Protein AF-0000000084448502 (afdb_homodimer)

Structure (mmCIF, N/CA/C/O backbone):
data_AF-0000000084448502-model_v1
#
loop_
_entity.id
_entity.type
_entity.pdbx_description
1 polymer 'Ribbon-helix-helix protein CopG domain-containing protein'
#
loop_
_atom_site.group_PDB
_atom_site.id
_atom_site.type_symbol
_atom_site.label_atom_id
_atom_site.label_alt_id
_atom_site.label_comp_id
_atom_site.label_asym_id
_atom_site.label_entity_id
_atom_site.label_seq_id
_atom_site.pdbx_PDB_ins_code
_atom_site.Cartn_x
_atom_site.Cartn_y
_atom_site.Cartn_z
_atom_site.occupancy
_atom_site.B_iso_or_equiv
_atom_site.auth_seq_id
_atom_site.auth_comp_id
_atom_site.auth_asym_id
_atom_site.auth_atom_id
_atom_site.pdbx_PDB_model_num
ATOM 1 N N . MET A 1 1 ? -9.57 11.086 -8.094 1 92 1 MET A N 1
ATOM 2 C CA . MET A 1 1 ? -8.352 10.297 -7.949 1 92 1 MET A CA 1
ATOM 3 C C . MET A 1 1 ? 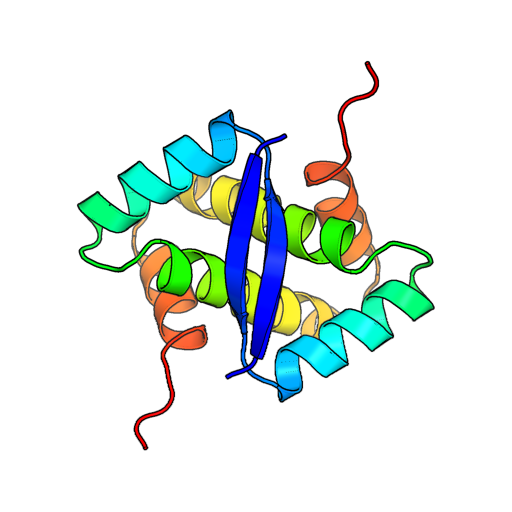-7.156 11.031 -8.539 1 92 1 MET A C 1
ATOM 5 O O . MET A 1 1 ? -7.316 11.875 -9.422 1 92 1 MET A O 1
ATOM 9 N N . VAL A 1 2 ? -5.934 10.797 -7.934 1 94.44 2 VAL A N 1
ATOM 10 C CA . VAL A 1 2 ? -4.691 11.375 -8.43 1 94.44 2 VAL A CA 1
ATOM 11 C C . VAL A 1 2 ? -3.752 10.258 -8.891 1 94.44 2 VAL A C 1
ATOM 13 O O . VAL A 1 2 ? -3.607 9.242 -8.211 1 94.44 2 VAL A O 1
ATOM 16 N N . MET A 1 3 ? -3.221 10.445 -10.07 1 95.5 3 MET A N 1
ATOM 17 C CA . MET A 1 3 ? -2.279 9.469 -10.625 1 95.5 3 MET A CA 1
ATOM 18 C C . MET A 1 3 ? -0.861 9.75 -10.133 1 95.5 3 MET A C 1
ATOM 20 O O . MET A 1 3 ? -0.407 10.898 -10.164 1 95.5 3 MET A O 1
ATOM 24 N N . ARG A 1 4 ? -0.164 8.812 -9.734 1 95.44 4 ARG A N 1
ATOM 25 C CA . ARG A 1 4 ? 1.219 8.906 -9.273 1 95.44 4 ARG A CA 1
ATOM 26 C C . ARG A 1 4 ? 2.076 7.805 -9.883 1 95.44 4 ARG A C 1
ATOM 28 O O . ARG A 1 4 ? 1.583 6.703 -10.141 1 95.44 4 ARG A O 1
ATOM 35 N N . SER A 1 5 ? 3.33 8.102 -10 1 96.44 5 SER A N 1
ATOM 36 C CA . SER A 1 5 ? 4.324 7.094 -10.352 1 96.44 5 SER A CA 1
ATOM 37 C C . SER A 1 5 ? 4.992 6.52 -9.102 1 96.44 5 SER A C 1
ATOM 39 O O . SER A 1 5 ? 5.48 7.27 -8.258 1 96.44 5 SER A O 1
ATOM 41 N N . VAL A 1 6 ? 4.938 5.23 -9.07 1 95.5 6 VAL A N 1
ATOM 42 C CA . VAL A 1 6 ? 5.551 4.574 -7.918 1 95.5 6 VAL A CA 1
ATOM 43 C C . VAL A 1 6 ? 6.512 3.49 -8.391 1 95.5 6 VAL A C 1
ATOM 45 O O . VAL A 1 6 ? 6.238 2.795 -9.375 1 95.5 6 VAL A O 1
ATOM 48 N N . TYR A 1 7 ? 7.613 3.367 -7.645 1 94.88 7 TYR A N 1
ATOM 49 C CA . TYR A 1 7 ? 8.594 2.326 -7.922 1 94.88 7 TYR A CA 1
ATOM 50 C C . TYR A 1 7 ? 8.414 1.141 -6.98 1 94.88 7 TYR A C 1
ATOM 52 O O . TYR A 1 7 ? 8.5 1.291 -5.758 1 94.88 7 TYR A O 1
ATOM 60 N N . LEU A 1 8 ? 8.195 -0.002 -7.551 1 96 8 LEU A N 1
ATOM 61 C CA . LEU A 1 8 ? 8.039 -1.239 -6.793 1 96 8 LEU A CA 1
ATOM 62 C C . LEU A 1 8 ? 9.148 -2.23 -7.129 1 96 8 LEU A C 1
ATOM 64 O O . LEU A 1 8 ? 9.719 -2.178 -8.219 1 96 8 LEU A O 1
ATOM 68 N N . ARG A 1 9 ? 9.461 -3.051 -6.16 1 95.19 9 ARG A N 1
ATOM 69 C CA . ARG A 1 9 ? 10.312 -4.191 -6.473 1 95.19 9 ARG A CA 1
ATOM 70 C C . ARG A 1 9 ? 9.641 -5.121 -7.477 1 95.19 9 ARG A C 1
ATOM 72 O O . ARG A 1 9 ? 8.438 -5.367 -7.391 1 95.19 9 ARG A O 1
ATOM 79 N N . PRO A 1 10 ? 10.469 -5.613 -8.453 1 96.06 10 PRO A N 1
ATOM 80 C CA . PRO A 1 10 ? 9.883 -6.477 -9.484 1 96.06 10 PRO A CA 1
ATOM 81 C C . PRO A 1 10 ? 9.133 -7.672 -8.898 1 96.06 10 PRO A C 1
ATOM 83 O O . PRO A 1 10 ? 8.078 -8.055 -9.406 1 96.06 10 PRO A O 1
ATOM 86 N N . SER A 1 11 ? 9.672 -8.305 -7.84 1 95.44 11 SER A N 1
ATOM 87 C CA . SER A 1 11 ? 9.039 -9.461 -7.215 1 95.44 11 SER A CA 1
ATOM 88 C C . SER A 1 11 ? 7.691 -9.094 -6.605 1 95.44 11 SER A C 1
ATOM 90 O O . SER A 1 11 ? 6.73 -9.859 -6.719 1 95.44 11 SER A O 1
ATOM 92 N N . GLU A 1 12 ? 7.602 -8.008 -6.027 1 96.5 12 GLU A N 1
ATOM 93 C CA . GLU A 1 12 ? 6.352 -7.551 -5.418 1 96.5 12 GLU A CA 1
ATOM 94 C C . GLU A 1 12 ? 5.324 -7.176 -6.484 1 96.5 12 GLU A C 1
ATOM 96 O O . GLU A 1 12 ? 4.133 -7.434 -6.316 1 96.5 12 GLU A O 1
ATOM 101 N N . ASP A 1 13 ? 5.824 -6.523 -7.574 1 96.69 13 ASP A N 1
ATOM 102 C CA . ASP A 1 13 ? 4.926 -6.219 -8.68 1 96.69 13 ASP A CA 1
ATOM 103 C C . ASP A 1 13 ? 4.301 -7.488 -9.25 1 96.69 13 ASP A C 1
ATOM 105 O O . ASP A 1 13 ? 3.111 -7.516 -9.57 1 96.69 13 ASP A O 1
ATOM 109 N N . THR A 1 14 ? 5.105 -8.523 -9.383 1 97.31 14 THR A N 1
ATOM 110 C CA . THR A 1 14 ? 4.633 -9.805 -9.875 1 97.31 14 THR A CA 1
ATOM 111 C C . THR A 1 14 ? 3.625 -10.422 -8.906 1 97.31 14 THR A C 1
ATOM 113 O O . THR A 1 14 ? 2.59 -10.945 -9.328 1 97.31 14 THR A O 1
ATOM 116 N N . GLU A 1 15 ? 3.902 -10.391 -7.652 1 96.69 15 GLU A N 1
ATOM 117 C CA . GLU A 1 15 ? 3.002 -10.93 -6.637 1 96.69 15 GLU A CA 1
ATOM 118 C C . GLU A 1 15 ? 1.671 -10.18 -6.629 1 96.69 15 GLU A C 1
ATOM 120 O O . GLU A 1 15 ? 0.608 -10.797 -6.516 1 96.69 15 GLU A O 1
ATOM 125 N N . LEU A 1 16 ? 1.732 -8.898 -6.742 1 97 16 LEU A N 1
ATOM 126 C CA . LEU A 1 16 ? 0.528 -8.078 -6.812 1 97 16 LEU A CA 1
ATOM 127 C C . LEU A 1 16 ? -0.325 -8.461 -8.016 1 97 16 LEU A C 1
ATOM 129 O O . LEU A 1 16 ? -1.551 -8.547 -7.914 1 97 16 LEU A O 1
ATOM 133 N N . ARG A 1 17 ? 0.34 -8.656 -9.148 1 97.06 17 ARG A N 1
ATOM 134 C CA . ARG A 1 17 ? -0.374 -9.055 -10.359 1 97.06 17 ARG A CA 1
ATOM 135 C C . ARG A 1 17 ? -1.095 -10.383 -10.156 1 97.06 17 ARG A C 1
ATOM 137 O O . ARG A 1 17 ? -2.27 -10.516 -10.508 1 97.06 17 ARG A O 1
ATOM 144 N N . GLN A 1 18 ? -0.435 -11.352 -9.625 1 96.94 18 GLN A N 1
ATOM 145 C CA . GLN A 1 18 ? -1.01 -12.672 -9.391 1 96.94 18 GLN A CA 1
ATOM 146 C C . GLN A 1 18 ? -2.182 -12.602 -8.414 1 96.94 18 GLN A C 1
ATOM 148 O O . GLN A 1 18 ? -3.244 -13.172 -8.672 1 96.94 18 GLN A O 1
ATOM 153 N N . LEU A 1 19 ? -1.966 -11.898 -7.348 1 95.44 19 LEU A N 1
ATOM 154 C CA . LEU A 1 19 ? -3.012 -11.75 -6.344 1 95.44 19 LEU A CA 1
ATOM 155 C C . LEU A 1 19 ? -4.223 -11.023 -6.918 1 95.44 19 LEU A C 1
ATOM 157 O O . LEU A 1 19 ? -5.367 -11.406 -6.648 1 95.44 19 LEU A O 1
ATOM 161 N N . ALA A 1 20 ? -3.979 -9.945 -7.676 1 95.62 20 ALA A N 1
ATOM 162 C CA . ALA A 1 20 ? -5.062 -9.195 -8.312 1 95.62 20 ALA A CA 1
ATOM 163 C C . ALA A 1 20 ? -5.891 -10.102 -9.227 1 95.62 20 ALA A C 1
ATOM 165 O O . ALA A 1 20 ? -7.121 -10.039 -9.211 1 95.62 20 ALA A O 1
ATOM 166 N N . PHE A 1 21 ? -5.227 -10.945 -9.945 1 96.88 21 PHE A N 1
ATOM 167 C CA . PHE A 1 21 ? -5.887 -11.891 -10.844 1 96.88 21 PHE A CA 1
ATOM 168 C C . PHE A 1 21 ? -6.715 -12.898 -10.055 1 96.88 21 PHE A C 1
ATOM 170 O O . PHE A 1 21 ? -7.875 -13.148 -10.391 1 96.88 21 PHE A O 1
ATOM 177 N N . GLU A 1 22 ? -6.145 -13.469 -9.055 1 94.12 22 GLU A N 1
ATOM 178 C CA . GLU A 1 22 ? -6.801 -14.477 -8.227 1 94.12 22 GLU A CA 1
ATOM 179 C C . GLU A 1 22 ? -8.055 -13.906 -7.562 1 94.12 22 GLU A C 1
ATOM 181 O O . GLU A 1 22 ? -9.055 -14.609 -7.406 1 94.12 22 GLU A O 1
ATOM 186 N N . GLU A 1 23 ? -7.996 -12.664 -7.176 1 93.69 23 GLU A N 1
ATOM 187 C CA . GLU A 1 23 ? -9.078 -12.039 -6.426 1 93.69 23 GLU A CA 1
ATOM 188 C C . GLU A 1 23 ? -10.07 -11.344 -7.355 1 93.69 23 GLU A C 1
ATOM 190 O O . GLU A 1 23 ? -11.117 -10.867 -6.914 1 93.69 23 GLU A O 1
ATOM 195 N N . GLY A 1 24 ? -9.773 -11.195 -8.648 1 94.81 24 GLY A N 1
ATOM 196 C CA . GLY A 1 24 ? -10.656 -10.562 -9.617 1 94.81 24 GLY A CA 1
ATOM 197 C C . GLY A 1 24 ? -10.695 -9.055 -9.492 1 94.81 24 GLY A C 1
ATOM 198 O O . GLY A 1 24 ? -11.75 -8.438 -9.648 1 94.81 24 GLY A O 1
ATOM 199 N N . VAL A 1 25 ? -9.625 -8.461 -9.047 1 94.5 25 VAL A N 1
ATOM 200 C CA . VAL A 1 25 ? -9.516 -7.012 -8.93 1 94.5 25 VAL A CA 1
ATOM 201 C C . VAL A 1 25 ? -8.336 -6.512 -9.766 1 94.5 25 VAL A C 1
ATOM 203 O O . VAL A 1 25 ? -7.555 -7.312 -10.289 1 94.5 25 VAL A O 1
ATOM 206 N N . SER A 1 26 ? -8.266 -5.258 -9.984 1 94.56 26 SER A N 1
ATOM 207 C CA . SER A 1 26 ? -7.121 -4.699 -10.688 1 94.56 26 SER A CA 1
ATOM 208 C C . SER A 1 26 ? -5.922 -4.551 -9.766 1 94.56 26 SER A C 1
ATOM 210 O O . SER A 1 26 ? -6.078 -4.438 -8.547 1 94.56 26 SER A O 1
ATOM 212 N N . LYS A 1 27 ? -4.781 -4.559 -10.367 1 94.62 27 LYS A N 1
ATOM 213 C CA . LYS A 1 27 ? -3.57 -4.305 -9.594 1 94.62 27 LYS A CA 1
ATOM 214 C C . LYS A 1 27 ? -3.633 -2.941 -8.906 1 94.62 27 LYS A C 1
ATOM 216 O O . LYS A 1 27 ? -3.205 -2.797 -7.762 1 94.62 27 LYS A O 1
ATOM 221 N N . ASN A 1 28 ? -4.191 -1.968 -9.555 1 94.06 28 ASN A N 1
ATOM 222 C CA . ASN A 1 28 ? -4.352 -0.634 -8.984 1 94.06 28 ASN A CA 1
ATOM 223 C C . ASN A 1 28 ? -5.25 -0.655 -7.758 1 94.06 28 ASN A C 1
ATOM 225 O O . ASN A 1 28 ? -4.973 0.026 -6.77 1 94.06 28 ASN A O 1
ATOM 229 N N . ASP A 1 29 ? -6.324 -1.398 -7.824 1 94.38 29 ASP A N 1
ATOM 230 C CA . ASP A 1 29 ? -7.215 -1.545 -6.68 1 94.38 29 ASP A CA 1
ATOM 231 C C . ASP A 1 29 ? -6.488 -2.176 -5.492 1 94.38 29 ASP A C 1
ATOM 233 O O . ASP A 1 29 ? -6.684 -1.764 -4.348 1 94.38 29 ASP A O 1
ATOM 237 N N . LEU A 1 30 ? -5.664 -3.139 -5.77 1 95.62 30 LEU A N 1
ATOM 238 C CA . LEU A 1 30 ? -4.922 -3.824 -4.719 1 95.62 30 LEU A CA 1
ATOM 239 C C . LEU A 1 30 ? -3.908 -2.889 -4.066 1 95.62 30 LEU A C 1
ATOM 241 O O . LEU A 1 30 ? -3.801 -2.838 -2.84 1 95.62 30 LEU A O 1
ATOM 245 N N . ILE A 1 31 ? -3.172 -2.145 -4.875 1 97 31 ILE A N 1
ATOM 246 C CA . ILE A 1 31 ? -2.184 -1.201 -4.363 1 97 31 ILE A CA 1
ATOM 247 C C . ILE A 1 31 ? -2.877 -0.125 -3.533 1 97 31 ILE A C 1
ATOM 249 O O . ILE A 1 31 ? -2.432 0.201 -2.432 1 97 31 ILE A O 1
ATOM 253 N N . AR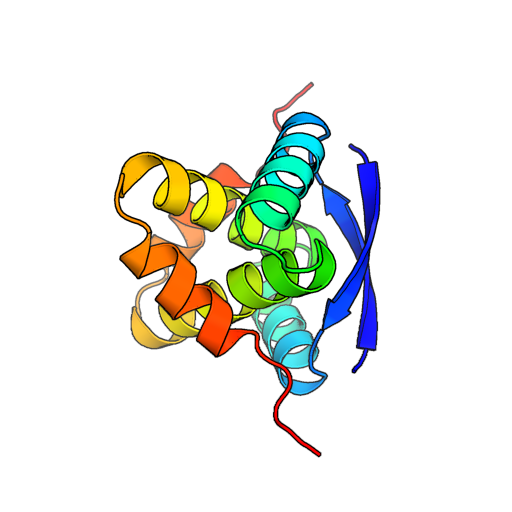G A 1 32 ? -3.984 0.394 -4.059 1 96.69 32 ARG A N 1
ATOM 254 C CA . ARG A 1 32 ? -4.734 1.411 -3.33 1 96.69 32 ARG A CA 1
ATOM 255 C C . ARG A 1 32 ? -5.223 0.875 -1.988 1 96.69 32 ARG A C 1
ATOM 257 O O . ARG A 1 32 ? -5.168 1.575 -0.976 1 96.69 32 ARG A O 1
ATOM 264 N N . SER A 1 33 ? -5.652 -0.35 -1.996 1 97.31 33 SER A N 1
ATOM 265 C CA . SER A 1 33 ? -6.141 -0.965 -0.766 1 97.31 33 SER A CA 1
ATOM 266 C C . SER A 1 33 ? -5.023 -1.115 0.259 1 97.31 33 SER A C 1
ATOM 268 O O . SER A 1 33 ? -5.234 -0.906 1.455 1 97.31 33 SER A O 1
ATOM 270 N N . ALA A 1 34 ? -3.855 -1.546 -0.218 1 97.81 34 ALA A N 1
ATOM 271 C CA . ALA A 1 34 ? -2.695 -1.662 0.663 1 97.81 34 ALA A CA 1
ATOM 272 C C . ALA A 1 34 ? -2.359 -0.32 1.306 1 97.81 34 ALA A C 1
ATOM 274 O O . ALA A 1 34 ? -2.154 -0.24 2.52 1 97.81 34 ALA A O 1
ATOM 275 N N . VAL A 1 35 ? -2.344 0.697 0.525 1 97.81 35 VAL A N 1
ATOM 276 C CA . VAL A 1 35 ? -1.995 2.037 0.982 1 97.81 35 VAL A CA 1
ATOM 277 C C . VAL A 1 35 ? -3.057 2.545 1.955 1 97.81 35 VAL A C 1
ATOM 279 O O . VAL A 1 35 ? -2.732 3.031 3.041 1 97.81 35 VAL A O 1
ATOM 282 N N . SER A 1 36 ? -4.309 2.381 1.592 1 97.5 36 SER A N 1
ATOM 283 C CA . SER A 1 36 ? -5.406 2.828 2.441 1 97.5 36 SER A CA 1
ATOM 284 C C . SER A 1 36 ? -5.391 2.115 3.789 1 97.5 36 SER A C 1
ATOM 286 O O . SER A 1 36 ? -5.578 2.742 4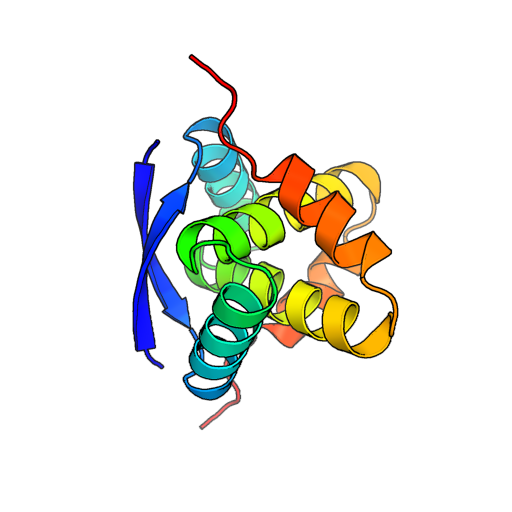.832 1 97.5 36 SER A O 1
ATOM 288 N N . ALA A 1 37 ? -5.18 0.849 3.758 1 97.75 37 ALA A N 1
ATOM 289 C CA . ALA A 1 37 ? -5.164 0.047 4.98 1 97.75 37 ALA A CA 1
ATOM 290 C C . ALA A 1 37 ? -4.004 0.45 5.883 1 97.75 37 ALA A C 1
ATOM 292 O O . ALA A 1 37 ? -4.176 0.609 7.094 1 97.75 37 ALA A O 1
ATOM 293 N N . LYS A 1 38 ? -2.838 0.629 5.32 1 97.31 38 LYS A N 1
ATOM 294 C CA . LYS A 1 38 ? -1.673 0.967 6.133 1 97.31 38 LYS A CA 1
ATOM 295 C C . LYS A 1 38 ? -1.789 2.379 6.699 1 97.31 38 LYS A C 1
ATOM 297 O O . LYS A 1 38 ? -1.396 2.629 7.84 1 97.31 38 LYS A O 1
ATOM 302 N N . LEU A 1 39 ? -2.324 3.328 5.883 1 96.31 39 LEU A N 1
ATOM 303 C CA . LEU A 1 39 ? -2.551 4.672 6.406 1 96.31 39 LEU A CA 1
ATOM 304 C C . LEU A 1 39 ? -3.467 4.633 7.625 1 96.31 39 LEU A C 1
ATOM 306 O O . LEU A 1 39 ? -3.197 5.297 8.625 1 96.31 39 LEU A O 1
ATOM 310 N N . LYS A 1 40 ? -4.496 3.846 7.496 1 95.81 40 LYS A N 1
ATOM 311 C CA . LYS A 1 40 ? -5.406 3.689 8.625 1 95.81 40 LYS A CA 1
ATOM 312 C C . LYS A 1 40 ? -4.688 3.104 9.836 1 95.81 40 LYS A C 1
ATOM 314 O O . LYS A 1 40 ? -4.844 3.594 10.961 1 95.81 40 LYS A O 1
ATOM 319 N N . GLU A 1 41 ? -3.898 2.086 9.68 1 96.19 41 GLU A N 1
ATOM 320 C CA . GLU A 1 41 ? -3.162 1.427 10.758 1 96.19 41 GLU A CA 1
ATOM 321 C C . GLU A 1 41 ? -2.168 2.381 11.414 1 96.19 41 GLU A C 1
ATOM 323 O O . GLU A 1 41 ? -2.033 2.404 12.633 1 96.19 41 GLU A O 1
ATOM 328 N N . TRP A 1 42 ? -1.466 3.125 10.555 1 95.38 42 TRP A N 1
ATOM 329 C CA . TRP A 1 42 ? -0.469 4.059 11.07 1 95.38 42 TRP A CA 1
ATOM 330 C C . TRP A 1 42 ? -1.127 5.164 11.883 1 95.38 42 TRP A C 1
ATOM 332 O O . TRP A 1 42 ? -0.584 5.602 12.898 1 95.38 42 TRP A O 1
ATOM 342 N N . ARG A 1 43 ? -2.275 5.574 11.5 1 91.56 43 ARG A N 1
ATOM 343 C CA . ARG A 1 43 ? -3.027 6.605 12.203 1 91.56 43 ARG A CA 1
ATOM 344 C C . ARG A 1 43 ? -3.531 6.086 13.547 1 91.56 43 ARG A C 1
ATOM 346 O O . ARG A 1 43 ? -3.469 6.793 14.555 1 91.56 43 ARG A O 1
ATOM 353 N N . GLU A 1 44 ? -3.961 4.859 13.562 1 92.19 44 GLU A N 1
ATOM 354 C CA . GLU A 1 44 ? -4.598 4.285 14.742 1 92.19 44 GLU A CA 1
ATOM 355 C C . GLU A 1 44 ? -3.561 3.807 15.75 1 92.19 44 GLU A C 1
ATOM 357 O O . GLU A 1 44 ? -3.834 3.75 16.953 1 92.19 44 GLU A O 1
ATOM 362 N N . SER A 1 45 ? -2.422 3.283 15.344 1 86.88 45 SER A N 1
ATOM 363 C CA . SER A 1 45 ? -1.401 2.748 16.234 1 86.88 45 SER A CA 1
ATOM 364 C C . SER A 1 45 ? -0.846 3.832 17.156 1 86.88 45 SER A C 1
ATOM 366 O O . SER A 1 45 ? -0.39 3.543 18.266 1 86.88 45 SER A O 1
ATOM 368 N N . ASN A 1 46 ? -1.028 4.996 16.969 1 77.25 46 ASN A N 1
ATOM 369 C CA . ASN A 1 46 ? -0.564 6.133 17.75 1 77.25 46 ASN A CA 1
ATOM 370 C C . ASN A 1 46 ? 0.915 6.004 18.109 1 77.25 46 ASN A C 1
ATOM 372 O O . ASN A 1 46 ? 1.415 6.723 18.969 1 77.25 46 ASN A O 1
ATOM 376 N N . SER A 1 47 ? 1.507 4.891 17.75 1 80.25 47 SER A N 1
ATOM 377 C CA . SER A 1 47 ? 2.945 4.734 17.938 1 80.25 47 SER A CA 1
ATOM 378 C C . SER A 1 47 ? 3.682 4.684 16.609 1 80.25 47 SER A C 1
ATOM 380 O O . SER A 1 47 ? 3.113 4.277 15.594 1 80.25 47 SER A O 1
ATOM 382 N N . LYS A 1 48 ? 4.867 5.262 16.594 1 89.12 48 LYS A N 1
ATOM 383 C CA . LYS A 1 48 ? 5.699 5.293 15.391 1 89.12 48 LYS A CA 1
ATOM 384 C C . LYS A 1 48 ? 6.32 3.926 15.117 1 89.12 48 LYS A C 1
ATOM 386 O O . LYS A 1 48 ? 6.887 3.697 14.047 1 89.12 48 LYS A O 1
ATOM 391 N N . GLU A 1 49 ? 6.164 3.078 16.031 1 92.19 49 GLU A N 1
ATOM 392 C CA . GLU A 1 49 ? 6.836 1.786 15.945 1 92.19 49 GLU A CA 1
ATOM 393 C C . GLU A 1 49 ? 6.344 0.985 14.75 1 92.19 49 GLU A C 1
ATOM 395 O O . GLU A 1 49 ? 7.141 0.391 14.023 1 92.19 49 GLU A O 1
ATOM 400 N N . LEU A 1 50 ? 5.07 0.936 14.57 1 95.19 50 LEU A N 1
ATOM 401 C CA . LEU A 1 50 ? 4.5 0.208 13.438 1 95.19 50 LEU A CA 1
ATOM 402 C C . LEU A 1 50 ? 4.969 0.803 12.117 1 95.19 50 LEU A C 1
ATOM 404 O O . LEU A 1 50 ? 5.344 0.069 11.203 1 95.19 50 LEU A O 1
ATOM 408 N N . LEU A 1 51 ? 4.945 2.119 12.031 1 95.06 51 LEU A N 1
ATOM 409 C CA . LEU A 1 51 ? 5.395 2.814 10.828 1 95.06 51 LEU A CA 1
ATOM 410 C C . LEU A 1 51 ? 6.863 2.525 10.555 1 95.06 51 LEU A C 1
ATOM 412 O O . LEU A 1 51 ? 7.242 2.236 9.414 1 95.06 51 LEU A O 1
ATOM 416 N N . VAL A 1 52 ? 7.684 2.557 11.57 1 93.88 52 VAL A N 1
ATOM 417 C CA . VAL A 1 52 ? 9.117 2.309 11.43 1 93.88 52 VAL A CA 1
ATOM 418 C C . VAL A 1 52 ? 9.344 0.877 10.953 1 93.88 52 VAL A C 1
ATOM 420 O O . VAL A 1 52 ? 10.188 0.637 10.078 1 93.88 52 VAL A O 1
ATOM 423 N N . ARG A 1 53 ? 8.586 -0.054 11.492 1 94.75 53 ARG A N 1
ATOM 424 C CA . ARG A 1 53 ? 8.688 -1.449 11.078 1 94.75 53 ARG A CA 1
ATOM 425 C C . ARG A 1 53 ? 8.312 -1.614 9.609 1 94.75 53 ARG A C 1
ATOM 427 O O . ARG A 1 53 ? 9.016 -2.295 8.852 1 94.75 53 ARG A O 1
ATOM 434 N N . ASP A 1 54 ? 7.23 -1.006 9.242 1 95.5 54 ASP A N 1
ATOM 435 C CA . ASP A 1 54 ? 6.781 -1.114 7.859 1 95.5 54 ASP A CA 1
ATOM 436 C C . ASP A 1 54 ? 7.766 -0.436 6.906 1 95.5 54 ASP A C 1
ATOM 438 O O . ASP A 1 54 ? 8 -0.924 5.801 1 95.5 54 ASP A O 1
ATOM 442 N N . LEU A 1 55 ? 8.391 0.653 7.309 1 94.94 55 LEU A N 1
ATOM 443 C CA . LEU A 1 55 ? 9.367 1.364 6.484 1 94.94 55 LEU A CA 1
ATOM 444 C C . LEU A 1 55 ? 10.586 0.489 6.207 1 94.94 55 LEU A C 1
ATOM 446 O O . LEU A 1 55 ? 11.172 0.56 5.121 1 94.94 55 LEU A O 1
ATOM 450 N N . GLU A 1 56 ? 10.922 -0.353 7.125 1 93.62 56 GLU A N 1
ATOM 451 C CA . GLU A 1 56 ? 12.047 -1.261 6.957 1 93.62 56 GLU A CA 1
ATOM 452 C C . GLU A 1 56 ? 11.758 -2.314 5.895 1 93.62 56 GLU A C 1
ATOM 454 O O . GLU A 1 56 ? 12.664 -2.756 5.184 1 93.62 56 GLU A O 1
ATOM 459 N N . LEU A 1 57 ? 10.5 -2.674 5.766 1 91.62 57 LEU A N 1
ATOM 460 C CA . LEU A 1 57 ? 10.102 -3.674 4.781 1 91.62 57 LEU A CA 1
ATOM 461 C C . LEU A 1 57 ? 10.195 -3.113 3.367 1 91.62 57 LEU A C 1
ATOM 463 O O . LEU A 1 57 ? 10.445 -3.855 2.416 1 91.62 57 LEU A O 1
ATOM 467 N N . GLY A 1 58 ? 10.016 -1.841 3.24 1 87.62 58 GLY A N 1
ATOM 468 C CA . GLY A 1 58 ? 10.008 -1.22 1.926 1 87.62 58 GLY A CA 1
ATOM 469 C C . GLY A 1 58 ? 11.367 -0.693 1.511 1 87.62 58 GLY A C 1
ATOM 470 O O . GLY A 1 58 ? 11.516 -0.118 0.43 1 87.62 58 GLY A O 1
ATOM 471 N N . ARG A 1 59 ? 12.336 -0.76 2.418 1 80.75 59 ARG A N 1
ATOM 472 C CA . ARG A 1 59 ? 13.664 -0.238 2.127 1 80.75 59 ARG A CA 1
ATOM 473 C C . ARG A 1 59 ? 14.312 -1.001 0.975 1 80.75 59 ARG A C 1
ATOM 475 O O . ARG A 1 59 ? 14.094 -2.205 0.819 1 80.75 59 ARG A O 1
ATOM 482 N N . ARG A 1 60 ? 14.867 -0.095 0.176 1 69.19 60 ARG A N 1
ATOM 483 C CA . ARG A 1 60 ? 15.633 -0.685 -0.915 1 69.19 60 ARG A CA 1
ATOM 484 C C . ARG A 1 60 ? 16.75 -1.581 -0.378 1 69.19 60 ARG A C 1
ATOM 486 O O . ARG A 1 60 ? 17.438 -1.225 0.583 1 69.19 60 ARG A O 1
ATOM 493 N N . ARG A 1 61 ? 16.656 -2.727 -0.72 1 57.94 61 ARG A N 1
ATOM 494 C CA . ARG A 1 61 ? 17.812 -3.533 -0.354 1 57.94 61 ARG A CA 1
ATOM 495 C C . ARG A 1 61 ? 19.094 -2.957 -0.952 1 57.94 61 ARG A C 1
ATOM 497 O O . ARG A 1 61 ? 19.109 -2.543 -2.113 1 57.94 61 ARG A O 1
ATOM 504 N N . PRO A 1 62 ? 20.047 -2.518 0.024 1 45 62 PRO A N 1
ATOM 505 C CA . PRO A 1 62 ? 21.328 -2.08 -0.537 1 45 62 PRO A CA 1
ATOM 506 C C . PRO A 1 62 ? 21.812 -2.971 -1.683 1 45 62 PRO A C 1
ATOM 508 O O . PRO A 1 62 ? 21.547 -4.176 -1.684 1 45 62 PRO A O 1
ATOM 511 N N . ARG A 1 63 ? 22.156 -2.219 -2.766 1 37.16 63 ARG A N 1
ATOM 512 C CA . ARG A 1 63 ? 22.891 -2.918 -3.814 1 37.16 63 ARG A CA 1
ATOM 513 C C . ARG A 1 63 ? 24.031 -3.736 -3.23 1 37.16 63 ARG A C 1
ATOM 515 O O . ARG A 1 63 ? 24.672 -3.32 -2.256 1 37.16 63 ARG A O 1
ATOM 522 N N . MET B 1 1 ? 14.047 -2.059 -9.844 1 92.12 1 MET B N 1
ATOM 523 C CA . MET B 1 1 ? 12.75 -1.47 -9.531 1 92.12 1 MET B CA 1
ATOM 524 C C . MET B 1 1 ? 11.914 -1.284 -10.797 1 92.12 1 MET B C 1
ATOM 526 O O . MET B 1 1 ? 12.461 -1.181 -11.898 1 92.12 1 MET B O 1
ATOM 530 N N . VAL B 1 2 ? 10.539 -1.42 -10.656 1 94.56 2 VAL B N 1
ATOM 531 C CA . VAL B 1 2 ? 9.602 -1.21 -11.758 1 94.56 2 VAL B CA 1
ATOM 532 C C . VAL B 1 2 ? 8.703 -0.017 -11.453 1 94.56 2 VAL B C 1
ATOM 534 O O . VAL B 1 2 ? 8.18 0.109 -10.344 1 94.56 2 VAL B O 1
ATOM 537 N N . MET B 1 3 ? 8.625 0.865 -12.406 1 95.56 3 MET B N 1
ATOM 538 C CA . MET B 1 3 ? 7.77 2.039 -12.258 1 95.56 3 MET B CA 1
ATOM 539 C C . MET B 1 3 ? 6.332 1.72 -12.64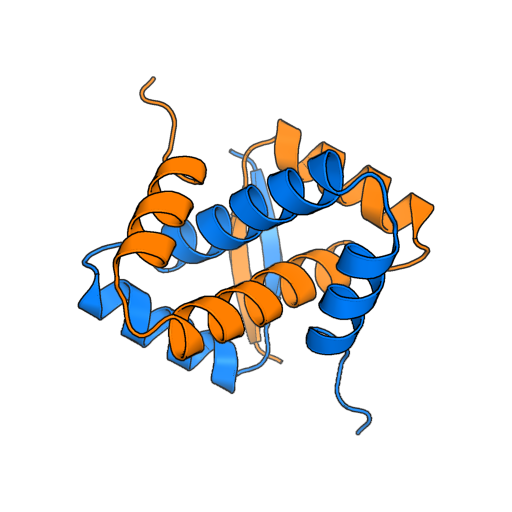8 1 95.56 3 MET B C 1
ATOM 541 O O . MET B 1 3 ? 6.09 1.103 -13.688 1 95.56 3 MET B O 1
ATOM 545 N N . ARG B 1 4 ? 5.41 2.092 -11.914 1 95.56 4 ARG B N 1
ATOM 546 C CA . ARG B 1 4 ? 3.988 1.901 -12.172 1 95.56 4 ARG B CA 1
ATOM 547 C C . ARG B 1 4 ? 3.209 3.189 -11.93 1 95.56 4 ARG B C 1
ATOM 549 O O . ARG B 1 4 ? 3.582 3.994 -11.078 1 95.56 4 ARG B O 1
ATOM 556 N N . SER B 1 5 ? 2.119 3.299 -12.641 1 96.5 5 SER B N 1
ATOM 557 C CA . SER B 1 5 ? 1.144 4.352 -12.367 1 96.5 5 SER B CA 1
ATOM 558 C C . SER B 1 5 ? 0.024 3.846 -11.461 1 96.5 5 SER B C 1
ATOM 560 O O . SER B 1 5 ? -0.586 2.811 -11.742 1 96.5 5 SER B O 1
ATOM 562 N N . VAL B 1 6 ? -0.139 4.602 -10.43 1 95.5 6 VAL B N 1
ATOM 563 C CA . VAL B 1 6 ? -1.188 4.203 -9.492 1 95.5 6 VAL B CA 1
ATOM 564 C C . VAL B 1 6 ? -2.104 5.391 -9.211 1 95.5 6 VAL B C 1
ATOM 566 O O . VAL B 1 6 ? -1.642 6.531 -9.109 1 95.5 6 VAL B O 1
ATOM 569 N N . TYR B 1 7 ? -3.393 5.062 -9.055 1 94.94 7 TYR B N 1
ATOM 570 C CA . TYR B 1 7 ? -4.383 6.074 -8.703 1 94.94 7 TYR B CA 1
ATOM 571 C C . TYR B 1 7 ? -4.691 6.047 -7.215 1 94.94 7 TYR B C 1
ATOM 573 O O . TYR B 1 7 ? -5.129 5.02 -6.684 1 94.94 7 TYR B O 1
ATOM 581 N N . LEU B 1 8 ? -4.473 7.145 -6.578 1 96 8 LEU B N 1
ATOM 582 C CA . LEU B 1 8 ? -4.75 7.297 -5.156 1 96 8 LEU B CA 1
ATOM 583 C C . LEU B 1 8 ? -5.836 8.344 -4.926 1 96 8 LEU B C 1
ATOM 585 O O . LEU B 1 8 ? -6.012 9.258 -5.742 1 96 8 LEU B O 1
ATOM 589 N N . ARG B 1 9 ? -6.582 8.172 -3.857 1 95.12 9 ARG B N 1
ATOM 590 C CA . ARG B 1 9 ? -7.457 9.25 -3.418 1 95.12 9 ARG B CA 1
ATOM 591 C C . ARG B 1 9 ? -6.652 10.492 -3.039 1 95.12 9 ARG B C 1
ATOM 593 O O . ARG B 1 9 ? -5.594 10.383 -2.42 1 95.12 9 ARG B O 1
ATOM 600 N N . PRO B 1 10 ? -7.191 11.68 -3.461 1 96 10 PRO B N 1
ATOM 601 C CA . PRO B 1 10 ? -6.449 12.914 -3.174 1 96 10 PRO B CA 1
ATOM 602 C C . PRO B 1 10 ? -6.125 13.078 -1.69 1 96 10 PRO B C 1
ATOM 604 O O . PRO B 1 10 ? -5.035 13.523 -1.338 1 96 10 PRO B O 1
ATOM 607 N N . SER B 1 11 ? -7.066 12.727 -0.808 1 95.69 11 SER B N 1
ATOM 608 C CA . SER B 1 11 ? -6.863 12.859 0.631 1 95.69 11 SER B CA 1
ATOM 609 C C . SER B 1 11 ? -5.746 11.945 1.117 1 95.69 11 SER B C 1
ATOM 611 O O . SER B 1 11 ? -4.93 12.336 1.953 1 95.69 11 SER B O 1
ATOM 613 N N . GLU B 1 12 ? -5.684 10.812 0.621 1 96.56 12 GLU B N 1
ATOM 614 C CA . GLU B 1 12 ? -4.648 9.859 1.004 1 96.56 12 GLU B CA 1
ATOM 615 C C . GLU B 1 12 ? -3.285 10.273 0.458 1 96.56 12 GLU B C 1
ATOM 617 O O . GLU B 1 12 ? -2.264 10.102 1.126 1 96.56 12 GLU B O 1
ATOM 622 N N . ASP B 1 13 ? -3.299 10.805 -0.801 1 96.69 13 ASP B N 1
ATOM 623 C CA . ASP B 1 13 ? -2.053 11.32 -1.358 1 96.69 13 ASP B CA 1
ATOM 624 C C . ASP B 1 13 ? -1.481 12.438 -0.483 1 96.69 13 ASP B C 1
ATOM 626 O O . ASP B 1 13 ? -0.271 12.492 -0.255 1 96.69 13 ASP B O 1
ATOM 630 N N . THR B 1 14 ? -2.33 13.305 -0.012 1 97.38 14 THR B N 1
ATOM 631 C CA . THR B 1 14 ? -1.927 14.398 0.869 1 97.38 14 THR B CA 1
ATOM 632 C C . THR B 1 14 ? -1.398 13.852 2.193 1 97.38 14 THR B C 1
ATOM 634 O O . THR B 1 14 ? -0.377 14.32 2.701 1 97.38 14 THR B O 1
ATOM 637 N N . GLU B 1 15 ? -2.061 12.914 2.773 1 96.88 15 GLU B N 1
ATOM 638 C CA . GLU B 1 15 ? -1.637 12.305 4.031 1 96.88 15 GLU B CA 1
ATOM 639 C C . GLU B 1 15 ? -0.282 11.617 3.883 1 96.88 15 GLU B C 1
ATOM 641 O O . GLU B 1 15 ? 0.576 11.734 4.762 1 96.88 15 GLU B O 1
ATOM 646 N N . LEU B 1 16 ? -0.088 10.93 2.803 1 97.12 16 LEU B N 1
ATOM 647 C CA . LEU B 1 16 ? 1.187 10.281 2.514 1 97.12 16 LEU B CA 1
ATOM 648 C C . LEU B 1 16 ? 2.312 11.305 2.436 1 97.12 16 LEU B C 1
ATOM 650 O O . LEU B 1 16 ? 3.41 11.07 2.947 1 97.12 16 LEU B O 1
ATOM 654 N N . ARG B 1 17 ? 2.02 12.406 1.76 1 97.12 17 ARG B N 1
ATOM 655 C CA . ARG B 1 17 ? 3.018 13.469 1.639 1 97.12 17 ARG B CA 1
ATOM 656 C C . ARG B 1 17 ? 3.414 14 3.01 1 97.12 17 ARG B C 1
ATOM 658 O O . ARG B 1 17 ? 4.602 14.156 3.301 1 97.12 17 ARG B O 1
ATOM 665 N N . GLN B 1 18 ? 2.473 14.297 3.836 1 97.06 18 GLN B N 1
ATOM 666 C CA . GLN B 1 18 ? 2.727 14.828 5.172 1 97.06 18 GLN B CA 1
ATOM 667 C C . GLN B 1 18 ? 3.512 13.836 6.02 1 97.06 18 GLN B C 1
ATOM 669 O O . GLN B 1 18 ? 4.5 14.203 6.66 1 97.06 18 GLN B O 1
ATOM 674 N N . LEU B 1 19 ? 3.09 12.617 5.996 1 95.5 19 LEU B N 1
ATOM 675 C CA . LEU B 1 19 ? 3.758 11.57 6.773 1 95.5 19 LEU B CA 1
ATOM 676 C C . LEU B 1 19 ? 5.188 11.367 6.285 1 95.5 19 LEU B C 1
ATOM 678 O O . LEU B 1 19 ? 6.105 11.195 7.094 1 95.5 19 LEU B O 1
ATOM 682 N N . ALA B 1 20 ? 5.363 11.32 4.953 1 95.69 20 ALA B N 1
ATOM 683 C CA . ALA B 1 20 ? 6.695 11.172 4.375 1 95.69 20 ALA B CA 1
ATOM 684 C C . ALA B 1 20 ? 7.625 12.289 4.84 1 95.69 20 ALA B C 1
ATOM 686 O O . ALA B 1 20 ? 8.781 12.031 5.199 1 95.69 20 ALA B O 1
ATOM 687 N N . PHE B 1 21 ? 7.113 13.484 4.875 1 96.88 21 PHE B N 1
ATOM 688 C CA . PHE B 1 21 ? 7.875 14.648 5.324 1 96.88 21 PHE B CA 1
ATOM 689 C C . PHE B 1 21 ? 8.242 14.516 6.797 1 96.88 21 PHE B C 1
ATOM 691 O O . PHE B 1 21 ? 9.391 14.734 7.18 1 96.88 21 PHE B O 1
ATOM 698 N N . GLU B 1 22 ? 7.297 14.188 7.617 1 94.19 22 GLU B N 1
ATOM 699 C CA . GLU B 1 22 ? 7.488 14.055 9.062 1 94.19 22 GLU B CA 1
ATOM 700 C C . GLU B 1 22 ? 8.523 12.984 9.383 1 94.19 22 GLU B C 1
ATOM 702 O O . GLU B 1 22 ? 9.297 13.133 10.336 1 94.19 22 GLU B O 1
ATOM 707 N N . GLU B 1 23 ? 8.539 11.93 8.602 1 93.69 23 GLU B N 1
ATOM 708 C CA . GLU B 1 23 ? 9.406 10.789 8.875 1 93.69 23 GLU B CA 1
ATOM 709 C C . GLU B 1 23 ? 10.734 10.922 8.141 1 93.69 23 GLU B C 1
ATOM 711 O O . GLU B 1 23 ? 11.648 10.109 8.344 1 93.69 23 GLU B O 1
ATOM 716 N N . GLY B 1 24 ? 10.906 11.867 7.23 1 94.81 24 GLY B N 1
ATOM 717 C CA . GLY B 1 24 ? 12.148 12.086 6.5 1 94.81 24 GLY B CA 1
ATOM 718 C C . GLY B 1 24 ? 12.383 11.062 5.402 1 94.81 24 GLY B C 1
ATOM 719 O O . GLY B 1 24 ? 13.516 10.633 5.184 1 94.81 24 GLY B O 1
ATOM 720 N N . VAL B 1 25 ? 11.328 10.539 4.863 1 94.5 25 VAL B N 1
ATOM 721 C CA . VAL B 1 25 ? 11.422 9.586 3.76 1 94.5 25 VAL B CA 1
ATOM 722 C C . VAL B 1 25 ? 10.672 10.133 2.543 1 94.5 25 VAL B C 1
ATOM 724 O O . VAL B 1 25 ? 9.977 11.148 2.637 1 94.5 25 VAL B O 1
ATOM 727 N N . SER B 1 26 ? 10.891 9.562 1.418 1 94.62 26 SER B N 1
ATOM 728 C CA . SER B 1 26 ? 10.133 9.953 0.234 1 94.62 26 SER B CA 1
ATOM 729 C C . SER B 1 26 ? 8.734 9.344 0.24 1 94.62 26 SER B C 1
ATOM 731 O O . SER B 1 26 ? 8.508 8.305 0.864 1 94.62 26 SER B O 1
ATOM 733 N N . LYS B 1 27 ? 7.859 10.016 -0.454 1 94.75 27 LYS B N 1
ATOM 734 C CA . LYS B 1 27 ? 6.52 9.461 -0.613 1 94.75 27 LYS B CA 1
ATOM 735 C C . LYS B 1 27 ? 6.57 8.086 -1.275 1 94.75 27 LYS B C 1
ATOM 737 O O . LYS B 1 27 ? 5.824 7.18 -0.896 1 94.75 27 LYS B O 1
ATOM 742 N N . ASN B 1 28 ? 7.453 7.891 -2.205 1 94 28 ASN B N 1
ATOM 743 C CA . ASN B 1 28 ? 7.621 6.605 -2.875 1 94 28 ASN B CA 1
ATOM 744 C C . ASN B 1 28 ? 8.062 5.516 -1.901 1 94 28 ASN B C 1
ATOM 746 O O . ASN B 1 28 ? 7.59 4.383 -1.975 1 94 28 ASN B O 1
ATOM 750 N N . ASP B 1 29 ? 8.984 5.848 -1.02 1 94.31 29 ASP B N 1
ATOM 751 C CA . ASP B 1 29 ? 9.422 4.902 0.003 1 94.31 29 ASP B CA 1
ATOM 752 C C . ASP B 1 29 ? 8.266 4.496 0.91 1 94.31 29 ASP B C 1
ATOM 754 O O . ASP B 1 29 ? 8.148 3.326 1.283 1 94.31 29 ASP B O 1
ATOM 758 N N . LEU B 1 30 ? 7.434 5.438 1.235 1 95.75 30 LEU B N 1
ATOM 759 C CA . LEU B 1 30 ? 6.297 5.172 2.109 1 95.75 30 LEU B CA 1
ATOM 760 C C . LEU B 1 30 ? 5.285 4.262 1.42 1 95.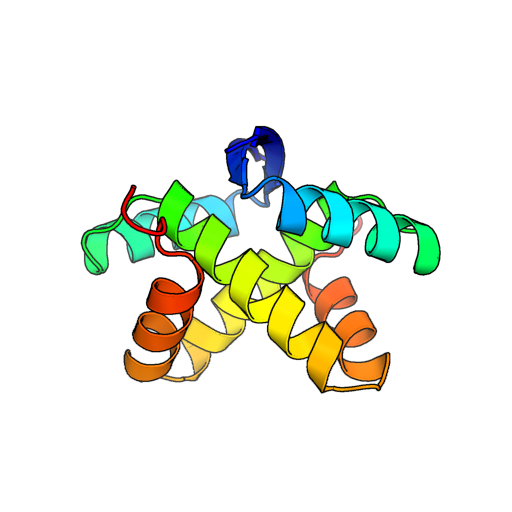75 30 LEU B C 1
ATOM 762 O O . LEU B 1 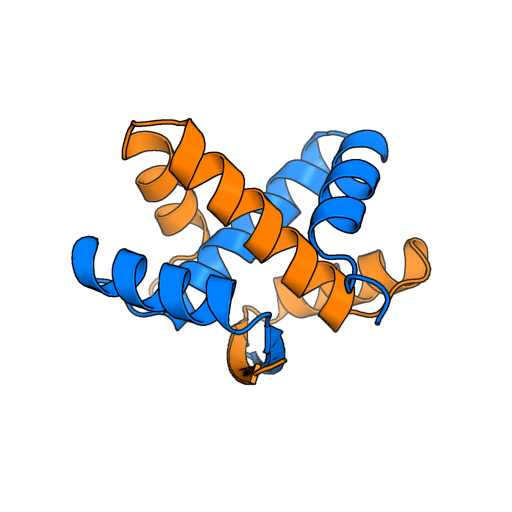30 ? 4.797 3.303 2.02 1 95.75 30 LEU B O 1
ATOM 766 N N . ILE B 1 31 ? 4.973 4.543 0.17 1 97 31 ILE B N 1
ATOM 767 C CA . ILE B 1 31 ? 4.031 3.73 -0.594 1 97 31 ILE B CA 1
ATOM 768 C C . ILE B 1 31 ? 4.578 2.314 -0.75 1 97 31 ILE B C 1
ATOM 770 O O . ILE B 1 31 ? 3.859 1.337 -0.539 1 97 31 ILE B O 1
ATOM 774 N N . ARG B 1 32 ? 5.867 2.225 -1.091 1 96.62 32 ARG B N 1
ATOM 775 C CA . ARG B 1 32 ? 6.492 0.914 -1.239 1 96.62 32 ARG B CA 1
ATOM 776 C C . ARG B 1 32 ? 6.43 0.128 0.067 1 96.62 32 ARG B C 1
ATOM 778 O O . ARG B 1 32 ? 6.168 -1.076 0.061 1 96.62 32 ARG B O 1
ATOM 785 N N . SER B 1 33 ? 6.633 0.814 1.152 1 97.25 33 SER B N 1
ATOM 786 C CA . SER B 1 33 ? 6.598 0.163 2.457 1 97.25 33 SER B CA 1
ATOM 787 C C . SER B 1 33 ? 5.195 -0.348 2.781 1 97.25 33 SER B C 1
ATOM 789 O O . SER B 1 33 ? 5.039 -1.435 3.344 1 97.25 33 SER B O 1
ATOM 791 N N . ALA B 1 34 ? 4.191 0.473 2.473 1 97.81 34 ALA B N 1
ATOM 792 C CA . ALA B 1 34 ? 2.805 0.055 2.678 1 97.81 34 ALA B CA 1
ATOM 793 C C . ALA B 1 34 ? 2.492 -1.211 1.885 1 97.81 34 ALA B C 1
ATOM 795 O O . ALA B 1 34 ? 1.924 -2.164 2.424 1 97.81 34 ALA B O 1
ATOM 796 N N . VAL B 1 35 ? 2.895 -1.226 0.662 1 97.75 35 VAL B N 1
ATOM 797 C CA . VAL B 1 35 ? 2.627 -2.344 -0.237 1 97.75 35 VAL B CA 1
ATOM 798 C C . VAL B 1 35 ? 3.381 -3.584 0.24 1 97.75 35 VAL B C 1
ATOM 800 O O . VAL B 1 35 ? 2.803 -4.668 0.344 1 97.75 35 VAL B O 1
ATOM 803 N N . SER B 1 36 ? 4.637 -3.414 0.561 1 97.44 36 SER B N 1
ATOM 804 C CA . SER B 1 36 ? 5.453 -4.527 1.028 1 97.44 36 SER B CA 1
ATOM 805 C C . SER B 1 36 ? 4.887 -5.129 2.312 1 97.44 36 SER B C 1
ATOM 807 O O . SER B 1 36 ? 4.82 -6.352 2.455 1 97.44 36 SER B O 1
ATOM 809 N N . ALA B 1 37 ? 4.5 -4.293 3.217 1 97.69 37 ALA B N 1
ATOM 810 C CA . ALA B 1 37 ? 3.959 -4.742 4.496 1 97.69 37 ALA B CA 1
ATOM 811 C C . ALA B 1 37 ? 2.646 -5.496 4.305 1 97.69 37 ALA B C 1
ATOM 813 O O . ALA B 1 37 ? 2.441 -6.559 4.895 1 97.69 37 ALA B O 1
ATOM 814 N N . LYS B 1 38 ? 1.784 -4.984 3.477 1 97.25 38 LYS B N 1
ATOM 815 C CA . LYS B 1 38 ? 0.487 -5.625 3.279 1 97.25 38 LYS B CA 1
ATOM 816 C C . LYS B 1 38 ? 0.634 -6.945 2.531 1 97.25 38 LYS B C 1
ATOM 818 O O . LYS B 1 38 ? -0.068 -7.914 2.828 1 97.25 38 LYS B O 1
ATOM 823 N N . LEU B 1 39 ? 1.542 -6.977 1.52 1 96.19 39 LEU B N 1
ATOM 824 C CA . LEU B 1 39 ? 1.796 -8.234 0.83 1 96.19 39 LEU B CA 1
ATOM 825 C C . LEU B 1 39 ? 2.242 -9.312 1.813 1 96.19 39 LEU B C 1
ATOM 827 O O . LEU B 1 39 ? 1.77 -10.445 1.753 1 96.19 39 LEU B O 1
ATOM 831 N N . LYS B 1 40 ? 3.125 -8.906 2.697 1 95.62 40 LYS B N 1
ATOM 832 C CA . LYS B 1 40 ? 3.58 -9.836 3.723 1 95.62 40 LYS B CA 1
ATOM 833 C C . LYS B 1 40 ? 2.42 -10.297 4.602 1 95.62 40 LYS B C 1
ATOM 835 O O . LYS B 1 40 ? 2.279 -11.492 4.875 1 95.62 40 LYS B O 1
ATOM 840 N N . GLU B 1 41 ? 1.58 -9.422 5.051 1 96.19 41 GLU B N 1
ATOM 841 C CA . GLU B 1 41 ? 0.435 -9.734 5.898 1 96.19 41 GLU B CA 1
ATOM 842 C C . GLU B 1 41 ? -0.549 -10.656 5.184 1 96.19 41 GLU B C 1
ATOM 844 O O . GLU B 1 41 ? -1.071 -11.602 5.781 1 96.19 41 GLU B O 1
ATOM 849 N N . TRP B 1 42 ? -0.797 -10.336 3.92 1 95.25 42 TRP B N 1
ATOM 850 C CA . TRP B 1 42 ? -1.74 -11.133 3.143 1 95.25 42 TRP B CA 1
ATOM 851 C C . TRP B 1 42 ? -1.216 -12.555 2.939 1 95.25 42 TRP B C 1
ATOM 853 O O . TRP B 1 42 ? -1.985 -13.516 2.969 1 95.25 42 TRP B O 1
ATOM 863 N N . ARG B 1 43 ? 0.032 -12.688 2.789 1 91.38 43 ARG B N 1
ATOM 864 C CA . ARG B 1 43 ? 0.664 -13.992 2.619 1 91.38 43 ARG B CA 1
ATOM 865 C C . ARG B 1 43 ? 0.606 -14.797 3.91 1 91.38 43 ARG B C 1
ATOM 867 O O . ARG B 1 43 ? 0.343 -16 3.883 1 91.38 43 ARG B O 1
ATOM 874 N N . GLU B 1 44 ? 0.808 -14.133 5.016 1 92 44 GLU B N 1
ATOM 875 C CA . GLU B 1 44 ? 0.923 -14.797 6.305 1 92 44 GLU B CA 1
ATOM 876 C C . GLU B 1 44 ? -0.452 -15.109 6.891 1 92 44 GLU B C 1
ATOM 878 O O . GLU B 1 44 ? -0.598 -16.047 7.684 1 92 44 GLU B O 1
ATOM 883 N N . SER B 1 45 ? -1.46 -14.281 6.688 1 87.06 45 SER B N 1
ATOM 884 C CA . SER B 1 45 ? -2.787 -14.461 7.266 1 87.06 45 SER B CA 1
ATOM 885 C C . SER B 1 45 ? -3.436 -15.75 6.766 1 87.06 45 SER B C 1
ATOM 887 O O . SER B 1 45 ? -4.277 -16.328 7.449 1 87.06 45 SER B O 1
ATOM 889 N N . ASN B 1 46 ? -3.018 -16.391 5.848 1 77.25 46 ASN B N 1
ATOM 890 C CA . ASN B 1 46 ? -3.531 -17.625 5.273 1 77.25 46 ASN B CA 1
ATOM 891 C C . ASN B 1 46 ? -5.039 -17.562 5.059 1 77.25 46 ASN B C 1
ATOM 893 O O . ASN B 1 46 ? -5.684 -18.594 4.832 1 77.25 46 ASN B O 1
ATOM 897 N N . SER B 1 47 ? -5.641 -16.5 5.492 1 79.31 47 SER B N 1
ATOM 898 C CA . SER B 1 47 ? -7.062 -16.312 5.227 1 79.31 47 SER B CA 1
ATOM 899 C C . SER B 1 47 ? -7.305 -15.125 4.305 1 79.31 47 SER B C 1
ATOM 901 O O . SER B 1 47 ? -6.504 -14.18 4.277 1 79.31 47 SER B O 1
ATOM 903 N N . LYS B 1 48 ? -8.328 -15.266 3.479 1 89.12 48 LYS B N 1
ATOM 904 C CA . LYS B 1 48 ? -8.695 -14.211 2.539 1 89.12 48 LYS B CA 1
ATOM 905 C C . LYS B 1 48 ? -9.406 -13.062 3.252 1 89.12 48 LYS B C 1
ATOM 907 O O . LYS B 1 48 ? -9.633 -12 2.662 1 89.12 48 LYS B O 1
ATOM 912 N N . GLU B 1 49 ? -9.695 -13.273 4.457 1 92.38 49 GLU B N 1
ATOM 913 C CA . GLU B 1 49 ? -10.5 -12.305 5.195 1 92.38 49 GLU B CA 1
ATOM 914 C C . GLU B 1 49 ? -9.781 -10.969 5.324 1 92.38 49 GLU B C 1
ATOM 916 O O . GLU B 1 49 ? -10.383 -9.906 5.133 1 92.38 49 GLU B O 1
ATOM 921 N N . LEU B 1 50 ? -8.547 -11 5.668 1 95.19 50 LEU B N 1
ATOM 922 C CA . LEU B 1 50 ? -7.77 -9.773 5.801 1 95.19 50 LEU B CA 1
ATOM 923 C C . LEU B 1 50 ? -7.688 -9.039 4.469 1 95.19 50 LEU B C 1
ATOM 925 O O . LEU B 1 50 ? -7.855 -7.816 4.422 1 95.19 50 LEU B O 1
ATOM 929 N N . LEU B 1 51 ? -7.43 -9.781 3.416 1 95 51 LEU B N 1
ATOM 930 C CA . LEU B 1 51 ? -7.352 -9.203 2.08 1 95 51 LEU B CA 1
ATOM 931 C C . LEU B 1 51 ? -8.68 -8.562 1.685 1 95 51 LEU B C 1
ATOM 933 O O . LEU B 1 51 ? -8.703 -7.445 1.168 1 95 51 LEU B O 1
ATOM 937 N N . VAL B 1 52 ? -9.758 -9.25 1.941 1 93.81 52 VAL B N 1
ATOM 938 C CA . VAL B 1 52 ? -11.086 -8.75 1.602 1 93.81 52 VAL B CA 1
ATOM 939 C C . VAL B 1 52 ? -11.375 -7.469 2.379 1 93.81 52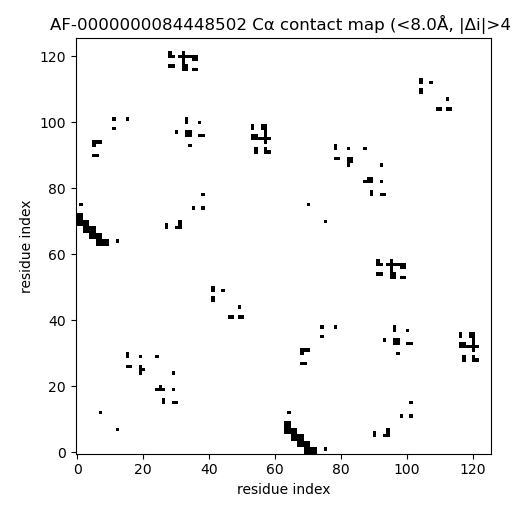 VAL B C 1
ATOM 941 O O . VAL B 1 52 ? -11.914 -6.508 1.825 1 93.81 52 VAL B O 1
ATOM 944 N N . ARG B 1 53 ? -10.992 -7.449 3.645 1 94.88 53 ARG B N 1
ATOM 945 C CA . ARG B 1 53 ? -11.18 -6.262 4.473 1 94.88 53 ARG B CA 1
ATOM 946 C C . ARG B 1 53 ? -10.383 -5.082 3.922 1 94.88 53 ARG B C 1
ATOM 948 O O . ARG B 1 53 ? -10.898 -3.969 3.822 1 94.88 53 ARG B O 1
ATOM 955 N N . ASP B 1 54 ? -9.164 -5.352 3.594 1 95.62 54 ASP B N 1
ATOM 956 C CA . ASP B 1 54 ? -8.312 -4.281 3.07 1 95.62 54 ASP B CA 1
ATOM 957 C C . ASP B 1 54 ? -8.82 -3.799 1.713 1 95.62 54 ASP B C 1
ATOM 959 O O . ASP B 1 54 ? -8.766 -2.604 1.415 1 95.62 54 ASP B O 1
ATOM 963 N N . LEU B 1 55 ? -9.352 -4.68 0.89 1 95.06 55 LEU B N 1
ATOM 964 C CA . LEU B 1 55 ? -9.883 -4.312 -0.417 1 95.06 55 LEU B CA 1
ATOM 965 C C . LEU B 1 55 ? -11.078 -3.367 -0.274 1 95.06 55 LEU B C 1
ATOM 967 O O . LEU B 1 55 ? -11.266 -2.471 -1.1 1 95.06 55 LEU B O 1
ATOM 971 N N . GLU B 1 56 ? -11.82 -3.518 0.775 1 94 56 GLU B N 1
ATOM 972 C CA . GLU B 1 56 ? -12.969 -2.65 1.034 1 94 56 GLU B CA 1
ATOM 973 C C . GLU B 1 56 ? -12.523 -1.232 1.375 1 94 56 GLU B C 1
ATOM 975 O O . GLU B 1 56 ? -13.203 -0.263 1.038 1 94 56 GLU B O 1
ATOM 980 N N . LEU B 1 57 ? -11.359 -1.107 1.978 1 92.12 57 LEU B N 1
ATOM 981 C CA . LEU B 1 57 ? -10.836 0.199 2.354 1 92.12 57 LEU B CA 1
ATOM 982 C C . LEU B 1 57 ? -10.375 0.975 1.122 1 92.12 57 LEU B C 1
ATOM 984 O O . LEU B 1 57 ? -10.43 2.207 1.105 1 92.12 57 LEU B O 1
ATOM 988 N N . GLY B 1 58 ? -9.953 0.245 0.128 1 88.38 58 GLY B N 1
ATOM 989 C CA . GLY B 1 58 ? -9.43 0.893 -1.061 1 88.38 58 GLY B CA 1
ATOM 990 C C . GLY B 1 58 ? -10.477 1.114 -2.137 1 88.38 58 GLY B C 1
ATOM 991 O O . GLY B 1 58 ? -10.164 1.625 -3.215 1 88.38 58 GLY B O 1
ATOM 992 N N . ARG B 1 59 ? -11.648 0.61 -1.924 1 81 59 ARG B N 1
ATOM 993 C CA . ARG B 1 59 ? -12.703 0.73 -2.926 1 81 59 ARG B CA 1
ATOM 994 C C . ARG B 1 59 ? -13.055 2.191 -3.18 1 81 59 ARG B C 1
ATOM 996 O O . ARG B 1 59 ? -12.977 3.021 -2.271 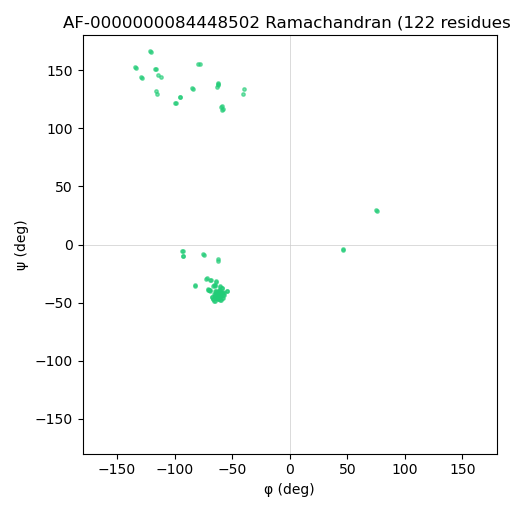1 81 59 ARG B O 1
ATOM 1003 N N . ARG B 1 60 ? -13.188 2.299 -4.504 1 69.38 60 ARG B N 1
ATOM 1004 C CA . ARG B 1 60 ? -13.672 3.619 -4.898 1 69.38 60 ARG B CA 1
ATOM 1005 C C . ARG B 1 60 ? -15.031 3.918 -4.277 1 69.38 60 ARG B C 1
ATOM 1007 O O . ARG B 1 60 ? -15.914 3.062 -4.273 1 69.38 60 ARG B O 1
ATOM 1014 N N . ARG B 1 61 ? -15.039 4.863 -3.539 1 59.16 61 ARG B N 1
ATOM 1015 C CA . ARG B 1 61 ? -16.359 5.246 -3.08 1 59.16 61 ARG B CA 1
ATOM 1016 C C . ARG B 1 61 ? -17.266 5.594 -4.258 1 59.16 61 ARG B C 1
ATOM 1018 O O . ARG B 1 61 ? -16.844 6.246 -5.207 1 59.16 61 ARG B O 1
ATOM 1025 N N . PRO B 1 62 ? -18.406 4.695 -4.398 1 45.84 62 PRO B N 1
ATOM 1026 C CA . PRO B 1 62 ? -19.344 5.074 -5.457 1 45.84 62 PRO B CA 1
ATOM 1027 C C . PRO B 1 62 ? -19.578 6.578 -5.527 1 45.84 62 PRO B C 1
ATOM 1029 O O . PRO B 1 62 ? -19.578 7.258 -4.496 1 45.84 62 PRO B O 1
ATOM 1032 N N . ARG B 1 63 ? -19.516 7.059 -6.777 1 38.66 63 ARG B N 1
ATOM 1033 C CA . ARG B 1 63 ? -20 8.414 -7.008 1 38.66 63 ARG B CA 1
ATOM 1034 C C . ARG B 1 63 ? -21.391 8.609 -6.402 1 38.66 63 ARG B C 1
ATOM 1036 O O . ARG B 1 63 ? -22.219 7.699 -6.438 1 38.66 63 ARG B O 1
#

Solvent-accessible surface area (backbone atoms only — not comparable to full-atom values): 6843 Å² total; per-residue (Å²): 118,39,80,42,78,37,60,34,52,58,70,55,52,53,49,43,46,53,50,14,60,76,70,73,48,49,51,51,48,51,50,31,5,26,41,43,41,42,52,51,49,48,64,69,60,76,42,67,61,63,49,55,55,30,44,61,59,28,46,76,72,78,129,117,39,78,42,79,38,58,34,51,59,70,54,51,52,49,43,47,53,50,16,60,76,70,73,48,50,51,49,46,50,51,31,4,25,41,42,42,41,52,52,49,48,63,68,58,79,43,66,62,64,49,54,55,29,43,62,61,28,47,75,73,78,129

Secondary structure (DSSP, 8-state):
-EEEEEEE-HHHHHHHHHHHHHHT--HHHHHHHHHHHHHHHHHHH-SHHHHHHHHHHTSPP--/-EEEEEEE-HHHHHHHHHHHHHHTS-HHHHHHHHHHHHHHHHHHH-SHHHHHHHHHHTSPP--

Organism: NCBI:txid207340

Sequence (126 aa):
MVMRSVYLRPSEDTELRQLAFEEGVSKNDLIRSAVSAKLKEWRESNSKELLVRDLELGRRRPRMVMRSVYLRPSEDTELRQLAFEEGVSKNDLIRSAVSAKLKEWRESNSKELLVRDLELGRRRPR

Nearest PDB structures (foldseek):
  8pv2-assembly1_CQ  TM=6.843E-01  e=7.338E+00  Thermochaetoides thermophila DSM 1495
  8pv2-assembly1_CQ  TM=6.835E-01  e=7.338E+00  Thermochaetoides thermophila DSM 1495

Radius of gyration: 13.49 Å; Cα contacts (8 Å, |Δi|>4): 144; chains: 2; bounding box: 43×32×30 Å

pLDDT: mean 91.6, std 11.28, range [37.16, 97.81]

Foldseek 3Di:
DDDDDDDDDPVVLVVLCVVCVVVVHDSVVVVVVVVVVVVVVCVPVVDCVSVVVVVVVRDDDDD/DDDDDDDDDPVVLVVLCVVCVVVVHDSVVVVVVVVVVVVVVCVPVVDCVSVVVVVVVRDDDDD